Protein AF-A0A5C6TVY6-F1 (afdb_monomer_lite)

pLDDT: mean 91.23, std 9.52, range [46.62, 97.56]

Sequence (64 aa):
MAWTAEELKRREVLNLARLAWPNVMVEVDPPVRVRRRAIGAIAHKLDDPAAFAAAIRTLERGDG

Radius of gyration: 12.81 Å; chains: 1; bounding box: 32×19×26 Å

Organism: NCBI:txid1176539

Secondary structure (DSSP, 8-state):
-PPPHHHHTSTTEEE--TTS--SEEEEEEEEEEETTEEEEEEEE--S-HHHHHHHHHHHHHH--

Structure (mmCIF, N/CA/C/O backbone):
data_AF-A0A5C6TVY6-F1
#
_entry.id   AF-A0A5C6TVY6-F1
#
loop_
_atom_site.group_PDB
_atom_site.id
_atom_site.type_symbol
_atom_site.label_atom_id
_atom_site.label_alt_id
_atom_site.label_comp_id
_atom_site.label_asym_id
_atom_site.label_entity_id
_atom_site.label_seq_id
_atom_site.pdbx_PDB_ins_code
_atom_site.Cartn_x
_atom_site.Cartn_y
_atom_site.Cartn_z
_atom_site.occupancy
_atom_site.B_iso_or_equiv
_atom_site.auth_seq_id
_atom_site.auth_comp_id
_atom_site.auth_asym_id
_atom_site.auth_atom_id
_atom_site.pdbx_PDB_model_num
ATOM 1 N N . MET A 1 1 ? 3.063 -12.422 -7.101 1.00 55.03 1 MET A N 1
ATOM 2 C CA . MET A 1 1 ? 1.659 -12.892 -7.077 1.00 55.03 1 MET A CA 1
ATOM 3 C C . MET A 1 1 ? 0.754 -11.675 -7.141 1.00 55.03 1 MET A C 1
ATOM 5 O O . MET A 1 1 ? 1.111 -10.665 -6.553 1.00 55.03 1 MET A O 1
ATOM 9 N N . ALA A 1 2 ? -0.344 -11.740 -7.893 1.00 80.62 2 ALA A N 1
ATOM 10 C CA . ALA A 1 2 ? -1.345 -10.674 -7.943 1.00 80.62 2 ALA A CA 1
ATOM 11 C C . ALA A 1 2 ? -2.485 -10.999 -6.965 1.00 80.62 2 ALA A C 1
ATOM 13 O O . ALA 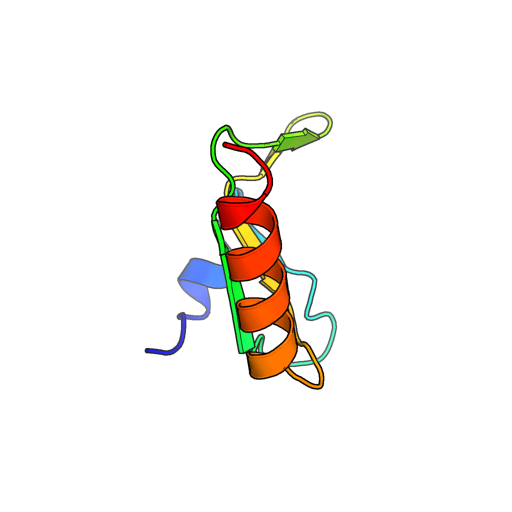A 1 2 ? -2.844 -12.167 -6.833 1.00 80.62 2 ALA A O 1
ATOM 14 N N . TRP A 1 3 ? -3.029 -9.983 -6.292 1.00 90.19 3 TRP A N 1
ATOM 15 C CA . TRP A 1 3 ? -4.194 -10.125 -5.410 1.00 90.19 3 TRP A CA 1
ATOM 16 C C . TRP A 1 3 ? -5.454 -10.468 -6.207 1.00 90.19 3 TRP A C 1
ATOM 18 O O . TRP A 1 3 ? -5.559 -10.119 -7.381 1.00 90.19 3 TRP A O 1
ATOM 28 N N . THR A 1 4 ? -6.414 -11.120 -5.566 1.00 93.75 4 THR A N 1
ATOM 29 C CA . THR A 1 4 ? -7.754 -11.414 -6.093 1.00 93.75 4 THR A CA 1
ATOM 30 C C . THR A 1 4 ? -8.713 -10.239 -5.884 1.00 93.75 4 THR A C 1
ATOM 32 O O . THR A 1 4 ? -8.489 -9.358 -5.049 1.00 93.75 4 THR A O 1
ATOM 35 N N . ALA A 1 5 ? -9.825 -10.215 -6.624 1.00 92.31 5 ALA A N 1
ATOM 36 C CA . ALA A 1 5 ? -10.854 -9.190 -6.443 1.00 92.31 5 ALA A CA 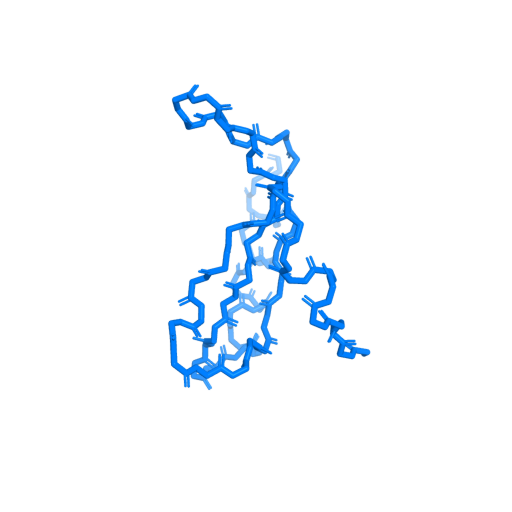1
ATOM 37 C C . ALA A 1 5 ? -11.508 -9.275 -5.054 1.00 92.31 5 ALA A C 1
ATOM 39 O O . ALA A 1 5 ? -11.876 -8.252 -4.477 1.00 92.31 5 ALA A O 1
ATOM 40 N N . GLU A 1 6 ? -11.649 -10.487 -4.521 1.00 94.44 6 GLU A N 1
ATOM 41 C CA . GLU A 1 6 ? -12.187 -10.777 -3.197 1.00 94.44 6 GLU A CA 1
ATOM 42 C C . GLU A 1 6 ? -11.294 -10.193 -2.100 1.00 94.44 6 GLU A C 1
ATOM 44 O O . GLU A 1 6 ? -11.797 -9.529 -1.194 1.00 94.44 6 GLU A O 1
ATOM 49 N N . GLU A 1 7 ? -9.974 -10.367 -2.208 1.00 94.12 7 GLU A N 1
ATOM 50 C CA . GLU A 1 7 ? -9.001 -9.766 -1.288 1.00 94.12 7 GLU A CA 1
ATOM 51 C C . GLU A 1 7 ? -9.072 -8.237 -1.309 1.00 94.12 7 GLU A C 1
ATOM 53 O O . GLU A 1 7 ? -9.131 -7.615 -0.251 1.00 94.12 7 GLU A O 1
ATOM 58 N N . LEU A 1 8 ? -9.165 -7.624 -2.494 1.00 93.50 8 LEU A N 1
ATOM 59 C CA . LEU A 1 8 ? -9.269 -6.165 -2.637 1.00 93.50 8 LEU A CA 1
ATOM 60 C C . LEU A 1 8 ? -10.576 -5.571 -2.087 1.00 93.50 8 LEU A C 1
ATOM 62 O O . LEU A 1 8 ? -10.631 -4.370 -1.814 1.00 93.50 8 LEU A O 1
ATOM 66 N N . LYS A 1 9 ? -11.635 -6.379 -1.956 1.00 93.75 9 LYS A N 1
ATOM 67 C CA . LYS A 1 9 ? -12.959 -5.960 -1.458 1.00 93.75 9 LYS A CA 1
ATOM 68 C C . LYS A 1 9 ? -13.135 -6.157 0.048 1.00 93.75 9 LYS A C 1
ATOM 70 O O . LYS A 1 9 ? -14.175 -5.767 0.584 1.00 93.75 9 LYS A O 1
ATOM 75 N N . ARG A 1 10 ? -12.156 -6.753 0.738 1.00 95.62 10 ARG A N 1
ATOM 76 C CA . ARG A 1 10 ? -12.203 -6.941 2.194 1.00 95.62 10 ARG A CA 1
ATOM 77 C C . ARG A 1 10 ? -12.360 -5.596 2.91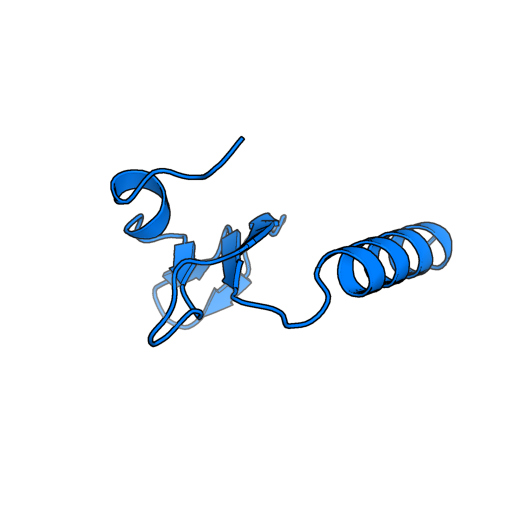6 1.00 95.62 10 ARG A C 1
ATOM 79 O O . ARG A 1 10 ? -11.841 -4.568 2.486 1.00 95.62 10 ARG A O 1
ATOM 86 N N . ARG A 1 11 ? -13.099 -5.581 4.030 1.00 94.19 11 ARG A N 1
ATOM 87 C CA . ARG A 1 11 ? -13.517 -4.349 4.737 1.00 94.19 11 ARG A CA 1
ATOM 88 C C . ARG A 1 11 ? -12.331 -3.557 5.301 1.00 94.19 11 ARG A C 1
ATOM 90 O O . ARG A 1 11 ? -12.396 -2.327 5.411 1.00 94.19 11 ARG A O 1
ATOM 97 N N . GLU A 1 12 ? -11.289 -4.272 5.686 1.00 95.38 12 GLU A N 1
ATOM 98 C CA . GLU A 1 12 ? -10.021 -3.799 6.232 1.00 95.38 12 GLU A CA 1
ATOM 99 C C . GLU A 1 12 ? -9.050 -3.286 5.162 1.00 95.38 12 GLU A C 1
ATOM 101 O O . GLU A 1 12 ? -8.068 -2.629 5.505 1.00 95.38 12 GLU A O 1
ATOM 106 N N . VAL A 1 13 ? -9.339 -3.530 3.879 1.00 96.31 13 VAL A N 1
ATOM 107 C CA . VAL A 1 13 ? -8.540 -3.029 2.762 1.00 96.31 13 VAL A CA 1
ATOM 108 C C . VAL A 1 13 ? -9.070 -1.665 2.334 1.00 96.31 13 VAL A C 1
ATOM 110 O O . VAL A 1 13 ? -10.254 -1.471 2.031 1.00 96.31 13 VAL A O 1
ATOM 113 N N . LEU A 1 14 ? -8.181 -0.679 2.308 1.00 96.25 14 LEU A N 1
ATOM 114 C CA . LEU A 1 14 ? -8.430 0.597 1.658 1.00 96.25 14 LEU A CA 1
ATOM 115 C C . LEU A 1 14 ? -7.912 0.521 0.220 1.00 96.25 14 LEU A C 1
ATOM 117 O O . LEU A 1 14 ? -6.714 0.635 -0.024 1.00 96.25 14 LEU A O 1
ATOM 121 N N . ASN A 1 15 ? -8.819 0.339 -0.738 1.00 95.00 15 ASN A N 1
ATOM 122 C CA . ASN A 1 15 ? -8.464 0.356 -2.152 1.00 95.00 15 ASN A CA 1
ATOM 123 C C . ASN A 1 15 ? -8.499 1.789 -2.711 1.00 95.00 15 ASN A C 1
ATOM 125 O O . ASN A 1 15 ? -9.567 2.392 -2.830 1.00 95.00 15 ASN A O 1
ATOM 129 N N . LEU A 1 16 ? -7.324 2.321 -3.051 1.00 95.00 16 LEU A N 1
ATOM 130 C CA . LEU A 1 16 ? -7.119 3.652 -3.631 1.00 95.00 16 LEU A CA 1
ATOM 131 C C . LEU A 1 16 ? -6.859 3.616 -5.143 1.00 95.00 16 LEU A C 1
ATOM 133 O O . LEU A 1 16 ? -6.688 4.665 -5.763 1.00 95.00 16 LEU A O 1
ATOM 137 N N . ALA A 1 17 ? -6.887 2.442 -5.777 1.00 92.31 17 ALA A N 1
ATOM 138 C CA . ALA A 1 17 ? -6.678 2.273 -7.214 1.00 92.31 17 ALA A CA 1
ATOM 139 C C . ALA A 1 17 ? -7.943 2.615 -8.036 1.00 92.31 17 ALA A C 1
ATOM 141 O O . ALA A 1 17 ? -8.392 1.842 -8.871 1.00 92.31 17 ALA A O 1
ATOM 142 N N . ARG A 1 18 ? -8.529 3.795 -7.784 1.00 83.81 18 ARG A N 1
ATOM 143 C CA . ARG A 1 18 ? -9.870 4.270 -8.200 1.00 83.81 18 ARG A CA 1
ATOM 144 C C . ARG A 1 18 ? -10.420 3.746 -9.539 1.00 83.81 18 ARG A C 1
ATOM 146 O O . ARG A 1 18 ? -11.602 3.428 -9.595 1.00 83.81 18 ARG A O 1
ATOM 153 N N . LEU A 1 19 ? -9.609 3.716 -10.601 1.00 86.44 19 LEU A N 1
ATOM 154 C CA . LEU A 1 19 ? -10.013 3.321 -11.962 1.00 86.44 19 LEU A CA 1
ATOM 155 C C . LEU A 1 19 ? -9.111 2.240 -12.590 1.00 86.44 19 LEU A C 1
ATOM 157 O O . LEU A 1 19 ? -9.252 1.943 -13.772 1.00 86.44 19 LEU A O 1
ATOM 161 N N . ALA A 1 20 ? -8.172 1.663 -11.837 1.00 91.44 20 ALA A N 1
ATOM 162 C CA . ALA A 1 20 ? -7.176 0.731 -12.365 1.00 91.44 20 ALA A CA 1
ATOM 163 C C . ALA A 1 20 ? -6.959 -0.457 -11.423 1.00 91.44 20 ALA A C 1
ATOM 165 O O . ALA A 1 20 ? -7.191 -0.365 -10.222 1.00 91.44 20 ALA A O 1
ATOM 166 N N . TRP A 1 21 ? -6.456 -1.575 -11.951 1.00 92.75 21 TRP A N 1
ATOM 167 C CA . TRP A 1 21 ? -6.034 -2.678 -11.087 1.00 92.75 21 TRP A CA 1
ATOM 168 C C . TRP A 1 21 ? -4.784 -2.274 -10.284 1.00 92.75 21 TRP A C 1
ATOM 170 O O . TRP A 1 21 ? -3.823 -1.788 -10.898 1.00 92.75 21 TRP A O 1
ATOM 180 N N . PRO A 1 22 ? -4.763 -2.447 -8.948 1.00 95.56 22 PRO A N 1
ATOM 181 C CA . PRO A 1 22 ? -3.614 -2.083 -8.125 1.00 95.56 22 PRO A CA 1
ATOM 182 C C . PRO A 1 22 ? -2.379 -2.906 -8.497 1.00 95.56 22 PRO A C 1
ATOM 184 O O . PRO A 1 22 ? -2.472 -4.069 -8.885 1.00 95.56 22 PRO A O 1
ATOM 187 N N . ASN A 1 23 ? -1.207 -2.292 -8.360 1.00 95.38 23 ASN A N 1
ATOM 188 C CA . ASN A 1 23 ? 0.087 -2.961 -8.525 1.00 95.38 23 ASN A CA 1
ATOM 189 C C . ASN A 1 23 ? 0.908 -2.994 -7.230 1.00 95.38 23 ASN A C 1
ATOM 191 O O . ASN A 1 23 ? 1.980 -3.592 -7.220 1.00 95.38 23 ASN A O 1
ATOM 195 N N . VAL A 1 24 ? 0.394 -2.403 -6.147 1.00 95.00 24 VAL A N 1
ATOM 196 C CA . VAL A 1 24 ? 0.982 -2.449 -4.808 1.00 95.00 24 VAL A CA 1
ATOM 197 C C . VAL A 1 24 ? -0.121 -2.680 -3.774 1.00 95.00 24 VAL A C 1
ATOM 199 O O . VAL A 1 24 ? -1.195 -2.084 -3.861 1.00 95.00 24 VAL A O 1
ATOM 202 N N . MET A 1 25 ? 0.172 -3.519 -2.783 1.00 94.75 25 MET A N 1
ATOM 203 C CA . MET A 1 25 ? -0.554 -3.623 -1.520 1.00 94.75 25 MET A CA 1
ATOM 204 C C . MET A 1 25 ? 0.461 -3.440 -0.401 1.00 94.75 25 MET A C 1
ATOM 206 O O . MET A 1 25 ? 1.508 -4.085 -0.420 1.00 94.75 25 MET A O 1
ATOM 210 N N . VAL A 1 26 ? 0.145 -2.575 0.554 1.00 94.00 26 VAL A N 1
ATOM 211 C CA . VAL A 1 26 ? 0.949 -2.364 1.758 1.00 94.00 26 VAL A CA 1
ATOM 212 C C . VAL A 1 26 ? 0.133 -2.827 2.95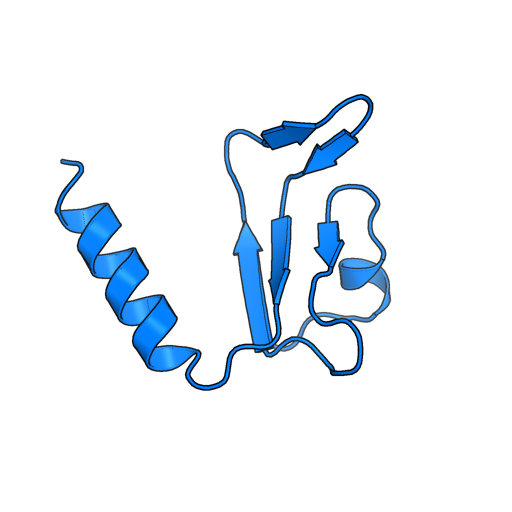1 1.00 94.00 26 VAL A C 1
ATOM 214 O O . VAL A 1 26 ? -0.981 -2.341 3.148 1.00 94.00 26 VAL A O 1
ATOM 217 N N . GLU A 1 27 ? 0.669 -3.769 3.717 1.00 94.75 27 GLU A N 1
ATOM 218 C CA . GLU A 1 27 ? 0.105 -4.151 5.011 1.00 94.75 27 GLU A CA 1
ATOM 219 C C . GLU A 1 27 ? 0.444 -3.086 6.052 1.00 94.75 27 GLU A C 1
ATOM 221 O O . GLU A 1 27 ? 1.507 -2.470 6.005 1.00 94.75 27 GLU A O 1
ATOM 226 N N . VAL A 1 28 ? -0.488 -2.835 6.966 1.00 94.12 28 VAL A N 1
ATOM 227 C CA . VAL A 1 28 ? -0.342 -1.806 7.991 1.00 94.12 28 VAL A CA 1
ATOM 228 C C . VAL A 1 28 ? -0.537 -2.432 9.361 1.00 94.12 28 VAL A C 1
ATOM 230 O O . VAL A 1 28 ? -1.649 -2.830 9.717 1.00 94.12 28 VAL A O 1
ATOM 233 N N . ASP A 1 29 ? 0.554 -2.490 10.121 1.00 92.75 29 ASP A N 1
ATOM 234 C CA . ASP A 1 29 ? 0.605 -3.060 11.462 1.00 92.75 29 ASP A CA 1
ATOM 235 C C . ASP A 1 29 ? 1.288 -2.070 12.433 1.00 92.75 29 ASP A C 1
ATOM 237 O O . ASP A 1 29 ? 2.445 -1.709 12.207 1.00 92.75 29 ASP A O 1
ATOM 241 N N . PRO A 1 30 ? 0.590 -1.574 13.477 1.00 93.56 30 PRO A N 1
ATOM 242 C CA . PRO A 1 30 ? -0.808 -1.853 13.809 1.00 93.56 30 PRO A CA 1
ATOM 243 C C . PRO A 1 30 ? -1.798 -1.206 12.818 1.00 93.56 30 PRO A C 1
ATOM 245 O O . PRO A 1 30 ? -1.510 -0.145 12.258 1.00 93.56 30 PRO A O 1
ATOM 248 N N . PRO A 1 31 ? -3.014 -1.768 12.642 1.00 96.56 31 PRO A N 1
ATOM 249 C CA . PRO A 1 31 ? -4.017 -1.200 11.744 1.00 96.56 31 PRO A CA 1
ATOM 250 C C . PRO A 1 31 ? -4.378 0.253 12.076 1.00 96.56 31 PRO A C 1
ATOM 252 O O . PRO A 1 31 ? -4.647 0.602 13.231 1.00 96.56 31 PRO A O 1
ATOM 255 N N . VAL A 1 32 ? -4.513 1.096 11.049 1.00 95.94 32 VAL A N 1
ATOM 256 C CA . VAL A 1 32 ? -4.903 2.503 11.228 1.00 95.94 32 VAL A CA 1
ATOM 257 C C . VAL A 1 32 ? -6.398 2.595 11.506 1.00 95.94 32 VAL A C 1
ATOM 259 O O . VAL A 1 32 ? -7.235 2.170 10.703 1.00 95.94 32 VAL A O 1
ATOM 262 N N . ARG A 1 33 ? -6.768 3.194 12.640 1.00 96.12 33 ARG A N 1
ATOM 263 C CA . ARG A 1 33 ? -8.174 3.432 12.991 1.00 96.12 33 ARG A CA 1
ATOM 264 C C . ARG A 1 33 ? -8.681 4.714 12.336 1.00 96.12 33 ARG A C 1
ATOM 266 O O . ARG A 1 33 ? -8.224 5.806 12.654 1.00 96.12 33 ARG A O 1
ATOM 273 N N . VAL A 1 34 ? -9.684 4.588 11.469 1.00 91.94 34 VAL A N 1
ATOM 274 C CA . VAL A 1 34 ? -10.363 5.716 10.816 1.00 91.94 34 VAL A CA 1
ATOM 275 C C . VAL A 1 34 ? -11.867 5.604 11.053 1.00 91.94 34 VAL A C 1
ATOM 277 O O . VAL A 1 34 ? -12.553 4.757 10.473 1.00 91.94 34 VAL A O 1
ATOM 280 N N . ARG A 1 35 ? -12.412 6.481 11.905 1.00 89.31 35 ARG A N 1
ATOM 281 C CA . ARG A 1 35 ? -13.820 6.446 12.348 1.00 89.31 35 ARG A CA 1
ATOM 282 C C . ARG A 1 35 ? -14.213 5.049 12.867 1.00 89.31 35 ARG A C 1
ATOM 284 O O . ARG A 1 35 ? -13.781 4.650 13.938 1.00 89.31 35 ARG A O 1
ATOM 291 N N . ARG A 1 36 ? -15.036 4.307 12.111 1.00 90.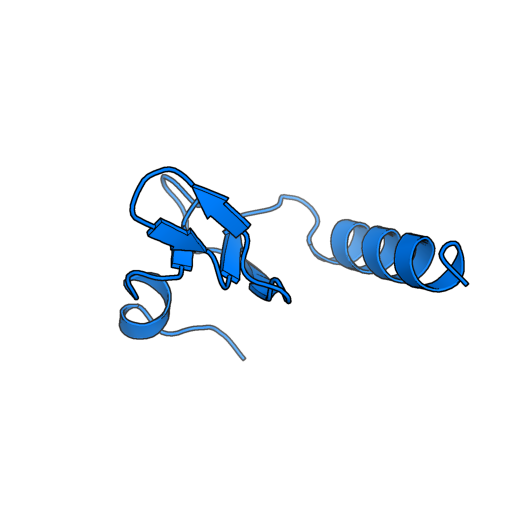88 36 ARG A N 1
ATOM 292 C CA . ARG A 1 36 ? -15.553 2.963 12.457 1.00 90.88 36 ARG A CA 1
ATOM 293 C C . ARG A 1 36 ? -14.804 1.825 11.744 1.00 90.88 36 ARG A C 1
ATOM 295 O O . ARG A 1 36 ? -15.237 0.671 11.812 1.00 90.88 36 ARG A O 1
ATOM 302 N N . ARG A 1 37 ? -13.748 2.141 10.989 1.00 92.50 37 ARG A N 1
ATOM 303 C CA . ARG A 1 37 ? -12.938 1.183 10.225 1.00 92.50 37 ARG A CA 1
ATOM 304 C C . ARG A 1 37 ? -11.548 1.063 10.846 1.00 92.50 37 ARG A C 1
ATOM 306 O O . ARG A 1 37 ? -10.989 2.055 11.306 1.00 92.50 37 ARG A O 1
ATOM 313 N N . ALA A 1 38 ? -11.011 -0.149 10.816 1.00 96.94 38 ALA A N 1
ATOM 314 C CA . ALA A 1 38 ? -9.594 -0.420 11.009 1.00 96.94 38 ALA A CA 1
ATOM 315 C C . ALA A 1 38 ? -9.035 -0.813 9.639 1.00 96.94 38 ALA A C 1
ATOM 317 O O . ALA A 1 38 ? -9.592 -1.700 8.991 1.00 96.94 38 ALA A O 1
ATOM 318 N N . ILE A 1 39 ? -8.022 -0.091 9.174 1.00 97.56 39 ILE A N 1
ATOM 319 C CA . ILE A 1 39 ? -7.385 -0.310 7.878 1.00 97.56 39 ILE A CA 1
ATOM 320 C C . ILE A 1 39 ? -6.128 -1.129 8.136 1.00 97.56 39 ILE A C 1
ATOM 322 O O . ILE A 1 39 ? -5.190 -0.619 8.744 1.00 97.56 39 ILE A O 1
ATOM 326 N N . GLY A 1 40 ? -6.153 -2.391 7.716 1.00 97.31 40 GLY A N 1
ATOM 327 C CA . GLY A 1 40 ? -5.025 -3.318 7.840 1.00 97.31 40 GLY A CA 1
ATOM 328 C C . GLY A 1 40 ? -4.197 -3.426 6.563 1.00 97.31 40 GLY A C 1
ATOM 329 O O . GLY A 1 40 ? -3.084 -3.930 6.606 1.00 97.31 40 GLY A O 1
ATOM 330 N N . ALA A 1 41 ? -4.716 -2.947 5.429 1.00 97.12 41 ALA A N 1
ATOM 331 C CA . ALA A 1 41 ? -3.943 -2.878 4.197 1.00 97.12 41 ALA A CA 1
ATOM 332 C C . ALA A 1 41 ? -4.424 -1.764 3.261 1.00 97.12 41 ALA A C 1
ATOM 334 O O . ALA A 1 41 ? -5.592 -1.362 3.285 1.00 97.12 41 ALA A O 1
ATOM 335 N N . ILE A 1 42 ? -3.518 -1.279 2.416 1.00 96.12 42 ILE A N 1
ATOM 336 C CA . ILE A 1 42 ? -3.772 -0.240 1.416 1.00 96.12 42 ILE A CA 1
ATOM 337 C C . ILE A 1 42 ? -3.378 -0.772 0.041 1.00 96.12 42 ILE A C 1
ATOM 339 O O . ILE A 1 42 ? -2.207 -1.053 -0.202 1.00 96.12 42 ILE A O 1
ATOM 343 N N . ALA A 1 43 ? -4.346 -0.857 -0.872 1.00 96.69 43 ALA A N 1
ATOM 344 C CA . ALA A 1 43 ? -4.099 -1.203 -2.269 1.00 96.69 43 ALA A CA 1
ATOM 345 C C . ALA A 1 43 ? -3.981 0.073 -3.108 1.00 96.69 43 ALA A C 1
ATOM 347 O O . ALA A 1 43 ? -4.865 0.931 -3.051 1.00 96.69 43 ALA A O 1
ATOM 348 N N . HIS A 1 44 ? -2.929 0.195 -3.918 1.00 95.75 44 HIS A N 1
ATOM 349 C CA . HIS A 1 44 ? -2.699 1.369 -4.757 1.00 95.75 44 HIS A CA 1
ATOM 350 C C . HIS A 1 44 ? -2.216 0.989 -6.160 1.00 95.75 44 HIS A C 1
ATOM 352 O O . HIS A 1 44 ? -1.568 -0.037 -6.381 1.00 95.75 44 HIS A O 1
ATOM 358 N N . LYS A 1 45 ? -2.529 1.857 -7.125 1.00 95.06 45 LYS A N 1
ATOM 359 C CA . LYS A 1 45 ? -1.878 1.895 -8.434 1.00 95.06 45 LYS A CA 1
ATOM 360 C C . LYS A 1 45 ? -0.811 2.985 -8.423 1.00 95.06 45 LYS A C 1
ATOM 362 O O . LYS A 1 45 ? -1.166 4.153 -8.320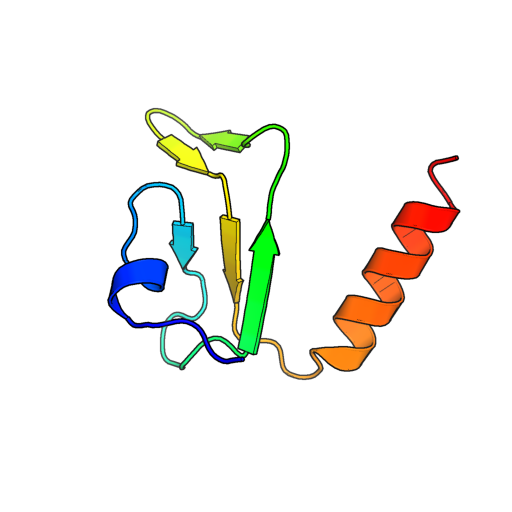 1.00 95.06 45 LYS A O 1
ATOM 367 N N . LEU A 1 46 ? 0.461 2.613 -8.460 1.00 94.06 46 LEU A N 1
ATOM 368 C CA . LEU A 1 46 ? 1.589 3.543 -8.541 1.00 94.06 46 LEU A CA 1
ATOM 369 C C . LEU A 1 46 ? 2.217 3.488 -9.932 1.00 94.06 46 LEU A C 1
ATOM 371 O O . LEU A 1 46 ? 2.230 2.424 -10.555 1.00 94.06 46 LEU A O 1
ATOM 375 N N . ASP A 1 47 ? 2.753 4.614 -10.392 1.00 94.25 47 ASP A N 1
ATOM 376 C CA . ASP A 1 47 ? 3.443 4.689 -11.683 1.00 94.25 47 ASP A CA 1
ATOM 377 C C . ASP A 1 47 ? 4.778 3.932 -11.643 1.00 94.25 47 ASP A C 1
ATOM 379 O O . ASP A 1 47 ? 5.081 3.171 -12.560 1.00 94.25 47 ASP A O 1
ATOM 383 N N . ASP A 1 48 ? 5.515 4.049 -10.531 1.00 96.12 48 ASP A N 1
ATOM 384 C CA . ASP A 1 48 ? 6.757 3.314 -10.279 1.00 96.12 48 ASP A CA 1
ATOM 385 C C . ASP A 1 48 ? 6.692 2.534 -8.947 1.00 96.12 48 ASP A C 1
ATOM 387 O O . ASP A 1 48 ? 7.067 3.043 -7.882 1.00 96.12 48 ASP A O 1
ATOM 391 N N . PRO A 1 49 ? 6.199 1.280 -8.967 1.00 94.94 49 PRO A N 1
ATOM 392 C CA . PRO A 1 49 ? 6.134 0.452 -7.766 1.00 94.94 49 PRO A CA 1
ATOM 393 C C . PRO A 1 49 ? 7.522 0.042 -7.244 1.00 94.94 49 PRO A C 1
ATOM 395 O O . PRO A 1 49 ? 7.665 -0.243 -6.054 1.00 94.94 49 PRO A O 1
ATOM 398 N N . ALA A 1 50 ? 8.552 0.015 -8.099 1.00 95.31 50 ALA A N 1
ATOM 399 C CA . ALA A 1 50 ? 9.898 -0.389 -7.705 1.00 95.31 50 ALA A CA 1
ATOM 400 C C . ALA A 1 50 ? 10.599 0.718 -6.906 1.00 95.31 50 ALA A C 1
ATOM 402 O O . ALA A 1 50 ? 11.169 0.437 -5.845 1.00 95.31 50 ALA A O 1
ATOM 403 N N . ALA A 1 51 ? 10.498 1.969 -7.367 1.00 96.19 51 ALA A N 1
ATOM 404 C CA . ALA A 1 51 ? 10.994 3.133 -6.638 1.00 96.19 51 ALA A CA 1
ATOM 405 C C . ALA A 1 51 ? 10.292 3.288 -5.284 1.00 96.19 51 ALA A C 1
ATOM 407 O O . ALA A 1 51 ? 10.956 3.508 -4.270 1.00 96.19 51 ALA A O 1
ATOM 408 N N . PHE A 1 52 ? 8.971 3.079 -5.236 1.00 94.50 52 PHE A N 1
ATOM 409 C CA . PHE A 1 52 ? 8.224 3.076 -3.977 1.00 94.50 52 PHE A CA 1
ATOM 410 C C . PHE A 1 52 ? 8.773 2.037 -2.988 1.00 94.50 52 PHE A C 1
ATOM 412 O O . PHE A 1 52 ? 9.111 2.376 -1.855 1.00 94.50 52 PHE A O 1
ATOM 419 N N . ALA A 1 53 ? 8.944 0.785 -3.424 1.00 92.88 53 ALA A N 1
ATOM 420 C CA . ALA A 1 53 ? 9.480 -0.267 -2.563 1.00 92.88 53 ALA A CA 1
ATOM 421 C C . ALA A 1 53 ? 10.913 0.040 -2.077 1.00 92.88 53 ALA A C 1
ATOM 423 O O . ALA A 1 53 ? 11.280 -0.316 -0.959 1.00 92.88 53 ALA A O 1
ATOM 424 N N . ALA A 1 54 ? 11.734 0.707 -2.895 1.00 95.62 54 ALA A N 1
ATOM 425 C CA . ALA A 1 54 ? 13.072 1.144 -2.497 1.00 95.62 54 ALA A CA 1
ATOM 426 C C . ALA A 1 54 ? 13.046 2.259 -1.437 1.00 95.62 54 ALA A C 1
ATOM 428 O O . ALA A 1 54 ? 13.867 2.239 -0.515 1.00 95.62 54 ALA A O 1
ATOM 429 N N . ALA A 1 55 ? 12.095 3.190 -1.535 1.00 94.50 55 ALA A N 1
ATOM 430 C CA . ALA A 1 55 ? 11.898 4.241 -0.543 1.00 94.50 55 ALA A CA 1
ATOM 431 C C . ALA A 1 55 ? 11.453 3.659 0.808 1.00 94.50 55 ALA A C 1
ATOM 433 O O . ALA A 1 55 ? 12.063 3.982 1.824 1.00 94.50 55 ALA A O 1
ATOM 434 N N . ILE A 1 56 ? 10.487 2.729 0.817 1.00 91.50 56 ILE A N 1
ATOM 435 C CA . ILE A 1 56 ? 10.039 2.046 2.046 1.00 91.50 56 ILE A CA 1
ATOM 436 C C . ILE A 1 56 ? 11.204 1.335 2.740 1.00 91.50 56 ILE A C 1
ATOM 438 O O . ILE A 1 56 ? 11.476 1.614 3.902 1.00 91.50 56 ILE A O 1
ATOM 442 N N . ARG A 1 57 ? 11.986 0.531 2.007 1.00 92.31 57 ARG A N 1
ATOM 443 C CA . ARG A 1 57 ? 13.183 -0.129 2.567 1.00 92.31 57 ARG A CA 1
ATOM 444 C C . ARG A 1 57 ? 14.227 0.851 3.098 1.00 92.31 57 ARG A C 1
ATOM 446 O O . ARG A 1 57 ? 15.104 0.473 3.867 1.00 92.31 57 ARG A O 1
ATOM 453 N N . THR A 1 58 ? 14.241 2.084 2.604 1.00 94.38 58 THR A N 1
ATOM 454 C CA . THR A 1 58 ? 15.151 3.121 3.106 1.00 94.38 58 THR A CA 1
ATOM 455 C C . THR A 1 58 ? 14.644 3.698 4.421 1.00 94.38 58 THR A C 1
ATOM 457 O O . THR A 1 58 ? 15.447 3.862 5.331 1.00 94.38 58 THR A O 1
ATOM 460 N N . LEU A 1 59 ? 13.333 3.919 4.546 1.00 89.31 59 LEU A N 1
ATOM 461 C CA . LEU A 1 59 ? 12.697 4.349 5.794 1.00 89.31 59 LEU A CA 1
ATOM 462 C C . LEU A 1 59 ? 12.851 3.293 6.896 1.00 89.31 59 LEU A C 1
ATOM 464 O O . LEU A 1 59 ? 13.350 3.609 7.967 1.00 89.31 59 LEU A O 1
ATOM 468 N N . GLU A 1 60 ? 12.571 2.022 6.593 1.00 85.50 60 GLU A N 1
ATOM 469 C CA . GLU A 1 60 ? 12.730 0.906 7.543 1.00 85.50 60 GLU A CA 1
ATOM 470 C C . GLU A 1 60 ? 14.165 0.755 8.072 1.00 85.50 60 GLU A C 1
ATOM 472 O O . GLU A 1 60 ? 14.376 0.269 9.176 1.00 85.50 60 GLU A O 1
ATOM 477 N N . ARG A 1 61 ? 15.169 1.160 7.282 1.00 83.25 61 ARG A N 1
ATOM 478 C CA . ARG A 1 61 ? 16.582 1.148 7.696 1.00 83.25 61 ARG A CA 1
ATOM 479 C C . ARG A 1 61 ? 16.993 2.392 8.487 1.00 83.25 61 ARG A C 1
ATOM 481 O O . ARG A 1 61 ? 18.029 2.350 9.143 1.00 83.25 61 ARG A O 1
ATOM 488 N N . GLY A 1 62 ? 16.252 3.493 8.358 1.00 71.38 62 GLY A N 1
ATOM 489 C CA . GLY A 1 62 ? 16.515 4.763 9.039 1.00 71.38 62 GLY A CA 1
ATOM 490 C C . GLY A 1 62 ? 15.844 4.876 10.409 1.00 71.38 62 GLY A C 1
ATOM 491 O O . GLY A 1 62 ? 16.388 5.550 11.276 1.00 71.38 62 GLY A O 1
ATOM 492 N N . ASP A 1 63 ? 14.724 4.178 10.614 1.00 58.25 63 ASP A N 1
ATOM 493 C CA . ASP A 1 63 ? 13.971 4.123 11.877 1.00 58.25 63 ASP A CA 1
ATOM 494 C C . ASP A 1 63 ? 14.487 3.023 12.838 1.00 58.25 63 ASP A C 1
ATOM 496 O O . ASP A 1 63 ? 13.702 2.311 13.467 1.00 58.25 63 ASP A O 1
ATOM 500 N N . GLY A 1 64 ? 15.815 2.860 12.926 1.00 46.62 64 GLY A N 1
ATOM 501 C CA . GLY A 1 64 ? 16.484 1.923 13.845 1.00 46.62 64 GLY A CA 1
ATOM 502 C C . GLY A 1 64 ? 16.507 2.382 15.299 1.00 46.62 64 GLY A C 1
ATOM 503 O O . GLY A 1 64 ? 16.769 3.583 15.536 1.00 46.62 64 GLY A O 1
#

Foldseek 3Di:
DFDDPVVCPDQLEAEPQVPDRFPDKDADPPFDDDPPHTRGIYTYHDPDPPVVVVVVVVVVVVVD